Protein AF-A0A1Q3MVP8-F1 (afdb_monomer)

Radius of gyration: 14.34 Å; Cα contacts (8 Å, |Δi|>4): 181; chains: 1; bounding box: 37×29×32 Å

Secondary structure (DSSP, 8-state):
-----HHHHHHHEEEEEEEEETTEEEESHHHHHHHHHHHGGG-SEEEEEEEEE-SS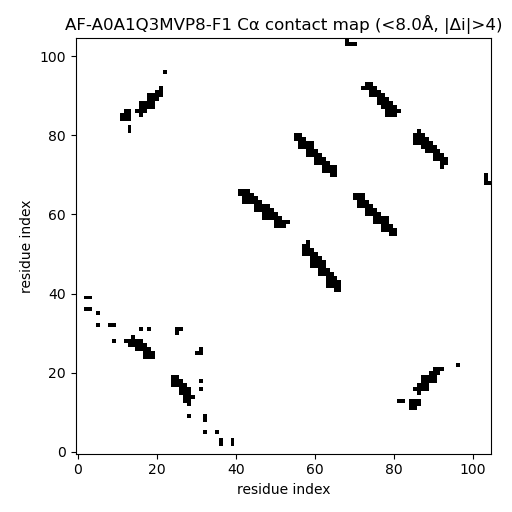EEEEEEEEEPSTTSPPEEEEEEEEEETTEEEEEEEEESS---TT-TT--

Foldseek 3Di:
DDDPDLVVLLVQADQQAWEDEPPDTDGGSVRCSVCVSVCVQFAPDKAFPDWDDPPQWIKTWIWGHGPPPDDIWTWIWTFGDDPNHTRYTYIDGDDDPPPPDPPSD

pLDDT: mean 83.8, std 17.44, range [37.28, 98.06]

Structure (mmCIF, N/CA/C/O backbone):
data_AF-A0A1Q3MVP8-F1
#
_entry.id   AF-A0A1Q3MVP8-F1
#
loop_
_atom_site.group_PDB
_atom_site.id
_atom_site.type_symbol
_atom_site.label_atom_id
_atom_site.label_alt_id
_atom_site.label_comp_id
_atom_site.label_asym_id
_atom_site.label_entity_id
_atom_site.label_seq_id
_atom_site.pdbx_PDB_ins_code
_atom_site.Cartn_x
_atom_site.Cartn_y
_atom_site.Cartn_z
_atom_site.occupancy
_atom_site.B_iso_or_equiv
_atom_site.auth_seq_id
_atom_site.auth_comp_id
_atom_site.auth_asym_id
_atom_site.auth_atom_id
_atom_site.pdbx_PDB_model_num
ATOM 1 N N . MET A 1 1 ? -1.788 17.055 -16.093 1.00 37.28 1 MET A N 1
ATOM 2 C CA . MET A 1 1 ? -2.506 16.598 -14.888 1.00 37.28 1 MET A CA 1
ATOM 3 C C . MET A 1 1 ? -2.525 15.079 -14.924 1.00 37.28 1 MET A C 1
ATOM 5 O O . MET A 1 1 ? -3.375 14.512 -15.584 1.00 37.28 1 MET A O 1
ATOM 9 N N . ASN A 1 2 ? -1.507 14.428 -14.360 1.00 42.88 2 ASN A N 1
ATOM 10 C CA . ASN A 1 2 ? -1.515 12.974 -14.165 1.00 42.88 2 ASN A CA 1
ATOM 11 C C . ASN A 1 2 ? -0.657 12.624 -12.938 1.00 42.88 2 ASN A C 1
ATOM 13 O O . ASN A 1 2 ? 0.339 11.910 -13.004 1.00 42.88 2 ASN A O 1
ATOM 17 N N . LYS A 1 3 ? -1.007 13.257 -11.811 1.00 49.19 3 LYS A N 1
ATOM 18 C CA . LYS A 1 3 ? -0.599 12.825 -10.477 1.00 49.19 3 LYS A CA 1
ATOM 19 C C . LYS A 1 3 ? -1.671 11.833 -10.052 1.00 49.19 3 LYS A C 1
ATOM 21 O O . LYS A 1 3 ? -2.770 12.259 -9.720 1.00 49.19 3 LYS A O 1
ATOM 26 N N . LYS A 1 4 ? -1.359 10.544 -10.159 1.00 56.31 4 LYS A N 1
ATOM 27 C CA . LYS A 1 4 ? -2.020 9.436 -9.459 1.00 56.31 4 LYS A CA 1
ATOM 28 C C . LYS A 1 4 ? -2.639 9.978 -8.147 1.00 56.31 4 LYS A C 1
ATOM 30 O O . LYS A 1 4 ? -1.929 10.550 -7.322 1.00 56.31 4 LYS A O 1
ATOM 35 N N . ASP A 1 5 ? -3.969 9.960 -8.096 1.00 79.12 5 ASP A N 1
ATOM 36 C CA . ASP A 1 5 ? -4.852 10.870 -7.348 1.00 79.12 5 ASP A CA 1
ATOM 37 C C . ASP A 1 5 ? -4.628 10.845 -5.823 1.00 79.12 5 ASP A C 1
ATOM 39 O O . ASP A 1 5 ? -5.268 10.092 -5.089 1.00 79.12 5 ASP A O 1
ATOM 43 N N . LEU A 1 6 ? -3.688 11.669 -5.344 1.00 85.00 6 LEU A N 1
ATOM 44 C CA . LEU A 1 6 ? -3.308 11.746 -3.928 1.00 85.00 6 LEU A CA 1
ATOM 45 C C . LEU A 1 6 ? -4.480 12.158 -3.034 1.00 85.00 6 LEU A C 1
ATOM 47 O O . LEU A 1 6 ? -4.552 11.705 -1.896 1.00 85.00 6 LEU A O 1
ATOM 51 N N . GLU A 1 7 ? -5.394 12.993 -3.534 1.00 88.56 7 GLU A N 1
ATOM 52 C CA . GLU A 1 7 ? -6.584 13.403 -2.786 1.00 88.56 7 GLU A CA 1
ATOM 53 C C . GLU A 1 7 ? -7.528 12.221 -2.578 1.00 88.56 7 GLU A C 1
ATOM 55 O O . GLU A 1 7 ? -8.070 12.038 -1.488 1.00 88.56 7 GLU A O 1
ATOM 60 N N . THR A 1 8 ? -7.700 11.384 -3.599 1.00 89.50 8 THR A N 1
ATOM 61 C CA . THR A 1 8 ? -8.469 10.147 -3.477 1.00 89.50 8 THR A CA 1
ATOM 62 C C . THR A 1 8 ? -7.761 9.129 -2.592 1.00 89.50 8 THR A C 1
ATOM 64 O O . THR A 1 8 ? -8.405 8.576 -1.706 1.00 89.50 8 THR A O 1
ATOM 67 N N . ILE A 1 9 ? -6.444 8.940 -2.727 1.00 90.50 9 ILE A N 1
ATOM 68 C CA . ILE A 1 9 ? -5.665 8.067 -1.829 1.00 90.50 9 ILE A CA 1
ATOM 69 C C . ILE A 1 9 ? -5.829 8.518 -0.373 1.00 90.50 9 ILE A C 1
ATOM 71 O O . ILE A 1 9 ? -6.119 7.699 0.498 1.00 90.50 9 ILE A O 1
ATOM 75 N N . ALA A 1 10 ? -5.731 9.822 -0.105 1.00 94.00 10 ALA A N 1
ATOM 76 C CA . ALA A 1 10 ? -5.874 10.378 1.234 1.00 94.00 10 ALA A CA 1
ATOM 77 C C . ALA A 1 10 ? -7.228 10.046 1.882 1.00 94.00 10 ALA A C 1
ATOM 79 O O . ALA A 1 10 ? -7.287 9.880 3.099 1.00 94.00 10 ALA A O 1
ATOM 80 N N . LYS A 1 11 ? -8.314 9.910 1.111 1.00 95.44 11 LYS A N 1
ATOM 81 C CA . LYS A 1 11 ? -9.641 9.550 1.648 1.00 95.44 11 LYS A CA 1
ATOM 82 C C . LYS A 1 11 ? -9.697 8.128 2.205 1.00 95.44 11 LYS A C 1
ATOM 84 O O . LYS A 1 11 ? -10.550 7.861 3.041 1.00 95.44 11 LYS A O 1
ATOM 89 N N . TYR A 1 12 ? -8.800 7.245 1.770 1.00 95.81 12 TYR A N 1
ATOM 90 C CA . TYR A 1 12 ? -8.770 5.845 2.196 1.00 95.81 12 TYR A CA 1
ATOM 91 C C . TYR A 1 12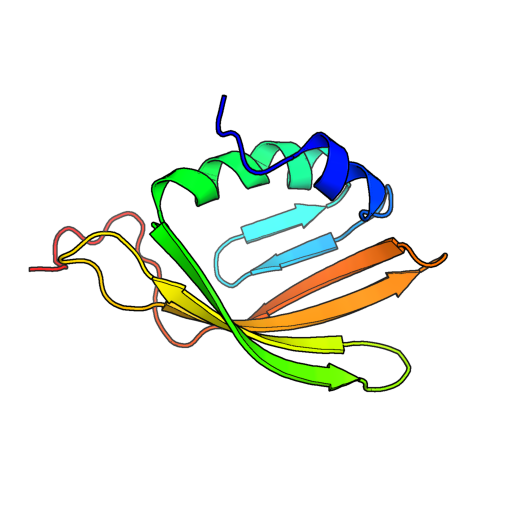 ? -7.758 5.560 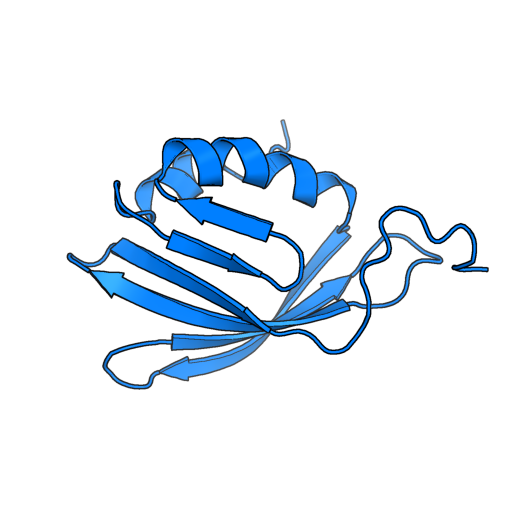3.311 1.00 95.81 12 TYR A C 1
ATOM 93 O O . TYR A 1 12 ? -7.746 4.447 3.827 1.00 95.81 12 TYR A O 1
ATOM 101 N N . LEU A 1 13 ? -6.917 6.524 3.701 1.00 97.06 13 LEU A N 1
ATOM 102 C CA . LEU A 1 13 ? -5.897 6.338 4.740 1.00 97.06 13 LEU A CA 1
ATOM 103 C C . LEU A 1 13 ? -6.380 6.840 6.106 1.00 97.06 13 LEU A C 1
ATOM 105 O O . LEU A 1 13 ? -6.829 7.986 6.229 1.00 97.06 13 LEU A O 1
ATOM 109 N N . HIS A 1 14 ? -6.204 6.004 7.130 1.00 97.81 14 HIS A N 1
ATOM 110 C CA . HIS A 1 14 ? -6.356 6.388 8.532 1.00 97.81 14 HIS A CA 1
ATOM 111 C C . HIS A 1 14 ? -5.245 7.375 8.932 1.00 97.81 14 HIS A C 1
ATOM 113 O O . HIS A 1 14 ? -4.115 7.256 8.459 1.00 97.81 14 HIS A O 1
ATOM 119 N N . ASP A 1 15 ? -5.520 8.327 9.828 1.00 97.50 15 ASP A N 1
ATOM 120 C CA . ASP A 1 15 ? -4.539 9.364 10.198 1.00 97.50 15 ASP A CA 1
ATOM 121 C C . ASP A 1 15 ? -3.263 8.774 10.818 1.00 97.50 15 ASP A C 1
ATOM 123 O O . ASP A 1 15 ? -2.158 9.244 10.551 1.00 97.50 15 ASP A O 1
ATOM 127 N N . ALA A 1 16 ? -3.410 7.681 11.570 1.00 97.25 16 ALA A N 1
ATOM 128 C CA . ALA A 1 16 ? -2.313 6.912 12.160 1.00 97.25 16 ALA A CA 1
ATOM 129 C C . ALA A 1 16 ? -1.856 5.714 11.299 1.00 97.25 16 ALA A C 1
ATOM 131 O O . ALA A 1 16 ? -1.368 4.726 11.847 1.00 97.25 16 ALA A O 1
ATOM 132 N N . VAL A 1 17 ? -2.053 5.752 9.974 1.00 97.81 17 VAL A N 1
ATOM 133 C CA . VAL A 1 17 ? -1.644 4.654 9.082 1.00 97.81 17 VAL A CA 1
ATOM 134 C C . VAL A 1 17 ? -0.157 4.316 9.236 1.00 97.81 17 VAL A C 1
ATOM 136 O O . VAL A 1 17 ? 0.687 5.195 9.410 1.00 97.81 17 VAL A O 1
ATOM 139 N N . HIS A 1 18 ? 0.178 3.030 9.156 1.00 97.75 18 HIS A N 1
ATOM 140 C CA . HIS A 1 18 ? 1.557 2.546 9.195 1.00 97.75 18 HIS A CA 1
ATOM 141 C C . HIS A 1 18 ? 1.882 1.762 7.923 1.00 97.75 18 HIS A C 1
ATOM 143 O O . HIS A 1 18 ? 1.359 0.671 7.703 1.00 97.75 18 HIS A O 1
ATOM 149 N N . MET A 1 19 ? 2.762 2.310 7.088 1.00 96.50 19 MET A N 1
ATOM 150 C CA . MET A 1 19 ? 3.297 1.636 5.908 1.00 96.50 19 MET A CA 1
ATOM 151 C C . MET A 1 19 ? 4.689 1.073 6.203 1.00 96.50 19 MET A C 1
ATOM 153 O O . MET A 1 19 ? 5.572 1.788 6.682 1.00 96.50 19 MET A O 1
ATOM 157 N N . ARG A 1 20 ? 4.901 -0.202 5.879 1.00 95.38 20 ARG A N 1
ATOM 158 C CA . ARG A 1 20 ? 6.190 -0.889 5.986 1.00 95.38 20 ARG A CA 1
ATOM 159 C C . ARG A 1 20 ? 6.484 -1.575 4.667 1.00 95.38 20 ARG A C 1
ATOM 161 O O . ARG A 1 20 ? 5.620 -2.230 4.098 1.00 95.38 20 ARG A O 1
ATOM 168 N N . GLY A 1 21 ? 7.705 -1.433 4.190 1.00 90.44 21 GLY A N 1
ATOM 169 C CA . GLY A 1 21 ? 8.217 -2.187 3.060 1.00 90.44 21 GLY A CA 1
ATOM 170 C C . GLY A 1 21 ? 9.656 -2.614 3.318 1.00 90.44 21 GLY A C 1
ATOM 171 O O . GLY A 1 21 ? 10.235 -2.243 4.340 1.00 90.44 21 GLY A O 1
ATOM 172 N N . PRO A 1 22 ? 10.273 -3.348 2.385 1.00 84.69 22 PRO A N 1
ATOM 173 C CA . PRO A 1 22 ? 11.601 -3.921 2.605 1.00 84.69 22 PRO A CA 1
ATOM 174 C C . PRO A 1 22 ? 12.699 -2.876 2.873 1.00 84.69 22 PRO A C 1
ATOM 176 O O . PRO A 1 22 ? 13.689 -3.178 3.532 1.00 84.69 22 PRO A O 1
ATOM 179 N N . PHE A 1 23 ? 12.516 -1.641 2.388 1.00 83.69 23 PHE A N 1
ATOM 180 C CA . PHE A 1 23 ? 13.508 -0.558 2.467 1.00 83.69 23 PHE A CA 1
ATOM 181 C C . PHE A 1 23 ? 12.984 0.716 3.134 1.00 83.69 23 PHE A C 1
ATOM 183 O O . PHE A 1 23 ? 13.664 1.742 3.120 1.00 83.69 23 PHE A O 1
ATOM 190 N N . LEU A 1 24 ? 11.760 0.699 3.667 1.00 85.88 24 LEU A N 1
ATOM 191 C CA . LEU A 1 24 ? 11.142 1.896 4.226 1.00 85.88 24 LEU A CA 1
ATOM 192 C C . LEU A 1 24 ? 10.117 1.577 5.304 1.00 85.88 24 LEU A C 1
ATOM 194 O O . LEU A 1 24 ? 9.403 0.579 5.251 1.00 85.88 24 LEU A O 1
ATOM 198 N N . GLU A 1 25 ? 9.989 2.513 6.230 1.00 94.50 25 GLU A N 1
ATOM 199 C CA . GLU A 1 25 ? 8.916 2.558 7.207 1.00 94.50 25 GLU A CA 1
ATOM 200 C C . GLU A 1 25 ? 8.399 3.996 7.275 1.00 94.50 25 GLU A C 1
ATOM 202 O O . GLU A 1 25 ? 9.178 4.944 7.411 1.00 94.50 25 GLU A O 1
ATOM 207 N N . LYS A 1 26 ? 7.083 4.161 7.148 1.00 95.50 26 LYS A N 1
ATOM 208 C CA . LYS A 1 26 ? 6.390 5.443 7.268 1.00 95.50 26 LYS A CA 1
ATOM 209 C C . LYS A 1 26 ? 5.210 5.291 8.207 1.00 95.50 26 LYS A C 1
ATOM 211 O O . LYS A 1 26 ? 4.450 4.329 8.125 1.00 95.50 26 LYS A O 1
ATOM 216 N N . LYS A 1 27 ? 5.092 6.240 9.121 1.00 95.44 27 LYS A N 1
ATOM 217 C CA . LYS A 1 27 ? 4.015 6.322 10.105 1.00 95.44 27 LYS A CA 1
ATOM 218 C C . LYS A 1 27 ? 3.248 7.589 9.815 1.00 95.44 27 LYS A C 1
ATOM 220 O O . LYS A 1 27 ? 3.862 8.539 9.364 1.00 95.44 27 LYS A O 1
ATOM 225 N N . ASP A 1 28 ? 1.961 7.577 10.105 1.00 97.00 28 ASP A N 1
ATOM 226 C CA . ASP A 1 28 ? 1.021 8.650 9.819 1.00 97.00 28 ASP A CA 1
ATOM 227 C C . ASP A 1 28 ? 0.746 8.910 8.330 1.00 97.00 28 ASP A C 1
ATOM 229 O O . ASP A 1 28 ? 1.522 8.616 7.416 1.00 97.00 28 ASP A O 1
ATOM 233 N N . LYS A 1 29 ? -0.446 9.453 8.103 1.00 96.69 29 LYS A N 1
ATOM 234 C CA . LYS A 1 29 ? -1.000 9.733 6.782 1.00 96.69 29 LYS A CA 1
ATOM 235 C C . LYS A 1 29 ? -0.185 10.752 6.001 1.00 96.69 29 LYS A C 1
ATOM 237 O O . LYS A 1 29 ? -0.047 10.606 4.788 1.00 96.69 29 LYS A O 1
ATOM 242 N N . THR A 1 30 ? 0.349 11.764 6.674 1.00 95.88 30 THR A N 1
ATOM 243 C CA . THR A 1 30 ? 1.098 12.841 6.029 1.00 95.88 30 THR A CA 1
ATOM 244 C C . THR A 1 30 ? 2.365 12.282 5.401 1.00 95.88 30 THR A C 1
ATOM 246 O O . THR A 1 30 ? 2.566 12.449 4.199 1.00 95.88 30 THR A O 1
ATOM 249 N N . THR A 1 31 ? 3.170 11.526 6.154 1.00 94.62 31 THR A N 1
ATOM 250 C CA . THR A 1 31 ? 4.436 11.011 5.609 1.00 94.62 31 THR A CA 1
ATOM 251 C C . THR A 1 31 ? 4.233 9.926 4.546 1.00 94.62 31 THR A C 1
ATOM 253 O O . THR A 1 31 ? 5.042 9.814 3.619 1.00 94.62 31 THR A O 1
ATOM 256 N N . VAL A 1 32 ? 3.143 9.149 4.625 1.00 93.69 32 VAL A N 1
ATOM 257 C CA . VAL A 1 32 ? 2.758 8.198 3.568 1.00 93.69 32 VAL A CA 1
ATOM 258 C C . VAL A 1 32 ? 2.383 8.941 2.282 1.00 93.69 32 VAL A C 1
ATOM 260 O O . VAL A 1 32 ? 2.861 8.581 1.203 1.00 93.69 32 VAL A O 1
ATOM 263 N N . LEU A 1 33 ? 1.576 10.002 2.372 1.00 93.38 33 LEU A N 1
ATOM 264 C CA . LEU A 1 33 ? 1.180 10.805 1.211 1.00 93.38 33 LEU A CA 1
ATOM 265 C C . LEU A 1 33 ? 2.352 11.578 0.601 1.00 93.38 33 LEU A C 1
ATOM 267 O O . LEU A 1 33 ? 2.410 11.704 -0.618 1.00 93.38 33 LEU A O 1
ATOM 271 N N . GLU A 1 34 ? 3.299 12.053 1.408 1.00 91.69 34 GLU A N 1
ATOM 272 C CA . GLU A 1 34 ? 4.519 12.715 0.925 1.00 91.69 34 GLU A CA 1
ATOM 273 C C . GLU A 1 34 ? 5.448 11.760 0.167 1.00 91.69 34 GLU A C 1
ATOM 275 O O . GLU A 1 34 ? 6.075 12.158 -0.816 1.00 91.69 34 GLU A O 1
ATOM 280 N N . LEU A 1 35 ? 5.520 10.494 0.591 1.00 87.19 35 LEU A N 1
ATOM 281 C CA . LEU A 1 35 ? 6.317 9.468 -0.080 1.00 87.19 35 LEU A CA 1
ATOM 282 C C . LEU A 1 35 ? 5.641 8.952 -1.358 1.00 87.19 35 LEU A C 1
ATOM 284 O O . LEU A 1 35 ? 6.316 8.650 -2.334 1.00 87.19 35 LEU A O 1
ATOM 288 N N . THR A 1 36 ? 4.311 8.861 -1.375 1.00 86.94 36 THR A N 1
ATOM 289 C CA . THR A 1 36 ? 3.541 8.247 -2.472 1.00 86.94 36 THR A CA 1
ATOM 290 C C . THR A 1 36 ? 3.955 8.740 -3.881 1.00 86.94 36 THR A C 1
ATOM 292 O O . THR A 1 36 ? 4.169 7.901 -4.761 1.00 86.94 36 THR A O 1
ATOM 295 N N . PRO A 1 37 ? 4.170 10.052 -4.122 1.00 86.12 37 PRO A N 1
ATOM 296 C CA . PRO A 1 37 ? 4.648 10.568 -5.402 1.00 86.12 37 PRO A CA 1
ATOM 297 C C . PRO A 1 37 ? 5.999 10.030 -5.855 1.00 86.12 37 PRO A C 1
ATOM 299 O O . PRO A 1 37 ? 6.222 9.947 -7.062 1.00 86.12 37 PRO A O 1
ATOM 302 N N . SER A 1 38 ? 6.898 9.672 -4.930 1.00 82.94 38 SER A N 1
ATOM 303 C CA . SER A 1 38 ? 8.226 9.181 -5.295 1.00 82.94 38 SER A CA 1
ATOM 304 C C . SER A 1 38 ? 8.140 7.851 -6.028 1.00 82.94 38 SER A C 1
ATOM 306 O O . SER A 1 38 ? 9.005 7.574 -6.839 1.00 82.94 38 SER A O 1
ATOM 308 N N . PHE A 1 39 ? 7.094 7.049 -5.817 1.00 78.38 39 PHE A N 1
ATOM 309 C CA . PHE A 1 39 ? 6.914 5.795 -6.548 1.00 78.38 39 PHE A CA 1
ATOM 310 C C . PHE A 1 39 ? 6.443 6.010 -7.986 1.00 78.38 39 PHE A C 1
ATOM 312 O O . PHE A 1 39 ? 6.679 5.167 -8.844 1.00 78.38 39 PHE A O 1
ATOM 319 N N . PHE A 1 40 ? 5.779 7.130 -8.279 1.00 78.94 40 PHE A N 1
ATOM 320 C CA . PHE A 1 40 ? 5.067 7.319 -9.540 1.00 78.94 40 PHE A CA 1
ATOM 321 C C . PHE A 1 40 ? 5.929 7.235 -10.805 1.00 78.94 40 PHE A C 1
ATOM 323 O O . PHE A 1 40 ? 5.426 6.666 -11.774 1.00 78.94 40 PHE A O 1
ATOM 330 N N . PRO A 1 41 ? 7.167 7.758 -10.842 1.00 77.31 41 PRO A N 1
ATOM 331 C CA . PRO A 1 41 ? 8.021 7.648 -12.022 1.00 77.31 41 PRO A CA 1
ATOM 332 C C . PRO A 1 41 ? 8.499 6.219 -12.299 1.00 77.31 41 PRO A C 1
ATOM 334 O O . PRO A 1 41 ? 8.865 5.914 -13.428 1.00 77.31 41 PRO A O 1
ATOM 337 N N . TYR A 1 42 ? 8.498 5.348 -11.287 1.00 72.25 42 TYR A N 1
ATOM 338 C CA . TYR A 1 42 ? 9.086 4.012 -11.383 1.00 72.25 42 TYR A CA 1
ATOM 339 C C . TYR A 1 42 ? 8.145 2.962 -11.967 1.00 72.25 42 TYR A C 1
ATOM 341 O O . TYR A 1 42 ? 8.566 1.824 -12.147 1.00 72.25 42 TYR A O 1
ATOM 349 N N . TYR A 1 43 ? 6.890 3.296 -12.267 1.00 76.94 43 TYR A N 1
ATOM 350 C CA . TYR A 1 43 ? 5.963 2.328 -12.843 1.00 76.94 43 TYR A CA 1
ATOM 351 C C . TYR A 1 43 ? 5.012 2.934 -13.864 1.00 76.94 43 TYR A C 1
ATOM 353 O O . TYR A 1 43 ? 4.365 3.957 -13.608 1.00 76.94 43 TYR A O 1
ATOM 361 N N . ASP A 1 44 ? 4.934 2.248 -15.001 1.00 81.19 44 ASP A N 1
ATOM 362 C CA . ASP A 1 44 ? 4.051 2.518 -16.128 1.00 81.19 44 ASP A CA 1
ATOM 363 C C . ASP A 1 44 ? 2.645 1.984 -15.828 1.00 81.19 44 ASP A C 1
ATOM 365 O O . ASP A 1 44 ? 1.679 2.748 -15.784 1.00 81.19 44 ASP A O 1
ATOM 369 N N . HIS A 1 45 ? 2.542 0.700 -15.458 1.00 82.50 45 HIS A N 1
ATOM 370 C CA . HIS A 1 45 ? 1.286 0.110 -14.996 1.00 82.50 45 HIS A CA 1
ATOM 371 C C . HIS A 1 45 ? 1.434 -0.725 -13.721 1.00 82.50 45 HIS A C 1
ATOM 373 O O . HIS A 1 45 ? 2.511 -1.193 -13.352 1.00 82.50 45 HIS A O 1
ATOM 379 N N . PHE A 1 46 ? 0.297 -0.901 -13.050 1.00 84.44 46 PHE A N 1
ATOM 380 C CA . PHE A 1 46 ? 0.115 -1.726 -11.863 1.00 84.44 46 PHE A CA 1
ATOM 381 C C . PHE A 1 46 ? -0.967 -2.762 -12.165 1.00 84.44 46 PHE A C 1
ATOM 383 O O . PHE A 1 46 ? -2.011 -2.399 -12.707 1.00 84.44 46 PHE A O 1
ATOM 390 N N . GLU A 1 47 ? -0.731 -4.030 -11.852 1.00 90.69 47 GLU A N 1
ATOM 391 C CA . GLU A 1 47 ? -1.698 -5.104 -12.084 1.00 90.69 47 GLU A CA 1
ATOM 392 C C . GLU A 1 47 ? -1.902 -5.931 -10.819 1.00 90.69 47 GLU A C 1
ATOM 394 O O . GLU A 1 47 ? -0.950 -6.477 -10.267 1.00 90.69 47 GLU A O 1
ATOM 399 N N . ILE A 1 48 ? -3.157 -6.052 -10.380 1.00 94.06 48 ILE A N 1
ATOM 400 C CA . ILE A 1 48 ? -3.543 -6.953 -9.290 1.00 94.06 48 ILE A CA 1
ATOM 401 C C . ILE A 1 48 ? -3.689 -8.357 -9.874 1.00 94.06 48 ILE A C 1
ATOM 403 O O . ILE A 1 48 ? -4.531 -8.578 -10.742 1.00 94.06 48 ILE A O 1
ATOM 407 N N . LYS A 1 49 ? -2.893 -9.303 -9.379 1.00 96.31 49 LYS A N 1
ATOM 408 C CA . LYS A 1 49 ? -2.950 -10.714 -9.784 1.00 96.31 49 LYS A CA 1
ATOM 409 C C . LYS A 1 49 ? -3.951 -11.498 -8.958 1.00 96.31 49 LYS A C 1
ATOM 411 O O . LYS A 1 49 ? -4.664 -12.344 -9.490 1.00 96.31 49 LYS A O 1
ATOM 416 N N . SER A 1 50 ? -4.021 -11.204 -7.666 1.00 96.50 50 SER A N 1
ATOM 417 C CA . SER A 1 50 ? -4.986 -11.824 -6.772 1.00 96.50 50 SER A CA 1
ATOM 418 C C . SER A 1 50 ? -5.314 -10.902 -5.599 1.00 96.50 50 SER A C 1
ATOM 420 O O . SER A 1 50 ? -4.534 -10.024 -5.220 1.00 96.50 50 SER A O 1
ATOM 422 N N . MET A 1 51 ? -6.505 -11.097 -5.038 1.00 97.44 51 MET A N 1
ATOM 423 C CA . MET A 1 51 ? -6.948 -10.433 -3.821 1.00 97.44 51 MET A CA 1
ATOM 424 C C . MET A 1 51 ? -7.655 -11.459 -2.942 1.00 97.44 51 MET A C 1
ATOM 426 O O . MET A 1 51 ? -8.590 -12.119 -3.392 1.00 97.44 51 MET A O 1
ATOM 430 N N . THR A 1 52 ? -7.203 -11.591 -1.699 1.00 97.50 52 THR A N 1
ATOM 431 C CA . THR A 1 52 ? -7.765 -12.531 -0.724 1.00 97.50 52 THR A CA 1
ATOM 432 C C . THR A 1 52 ? -8.229 -11.769 0.506 1.00 97.50 52 THR A C 1
ATOM 434 O O . THR A 1 52 ? -7.430 -11.101 1.161 1.00 97.50 52 THR A O 1
ATOM 437 N N . ASP A 1 53 ? -9.512 -11.888 0.830 1.00 95.88 53 ASP A N 1
ATOM 438 C CA . ASP A 1 53 ? -10.095 -11.356 2.061 1.00 95.88 53 ASP A CA 1
ATOM 439 C C . ASP A 1 53 ? -9.922 -12.371 3.202 1.00 95.88 53 ASP A C 1
ATOM 441 O O . ASP A 1 53 ? -10.321 -13.531 3.080 1.00 95.88 53 ASP A O 1
ATOM 445 N N . LEU A 1 54 ? -9.297 -11.940 4.299 1.00 92.38 54 LEU A N 1
ATOM 446 C CA . LEU A 1 54 ? -9.047 -12.735 5.500 1.00 92.38 54 LEU A CA 1
ATOM 447 C C . LEU A 1 54 ? -9.754 -12.166 6.744 1.00 92.38 54 LEU A C 1
ATOM 449 O O . LEU A 1 54 ? -9.221 -12.287 7.842 1.00 92.38 54 LEU A O 1
ATOM 453 N N . GLN A 1 55 ? -10.950 -11.585 6.597 1.00 88.12 55 GLN A N 1
ATOM 454 C CA . GLN A 1 55 ? -11.768 -10.954 7.653 1.00 88.12 55 GLN A CA 1
ATOM 455 C C . GLN A 1 55 ? -11.152 -9.693 8.279 1.00 88.12 55 GLN A C 1
ATOM 457 O O . GLN A 1 55 ? -11.788 -8.644 8.289 1.00 88.12 55 GLN A O 1
ATOM 462 N N . ASP A 1 56 ? -9.942 -9.782 8.836 1.00 88.19 56 ASP A N 1
ATOM 463 C CA . ASP A 1 56 ? -9.248 -8.674 9.510 1.00 88.19 56 ASP A CA 1
ATOM 464 C C . ASP A 1 56 ? -8.267 -7.930 8.590 1.00 88.19 56 ASP A C 1
ATOM 466 O O . ASP A 1 56 ? -7.741 -6.867 8.936 1.00 88.19 56 ASP A O 1
ATOM 470 N N . ARG A 1 57 ? -7.989 -8.506 7.420 1.00 95.12 57 ARG A N 1
ATOM 471 C CA . ARG A 1 57 ? -7.009 -8.009 6.459 1.00 95.12 57 ARG A CA 1
ATOM 472 C C . ARG A 1 57 ? -7.322 -8.479 5.051 1.00 95.12 57 ARG A C 1
ATOM 474 O O . ARG A 1 57 ? -7.947 -9.514 4.854 1.00 95.12 57 ARG A O 1
ATOM 481 N N . VAL A 1 58 ? -6.788 -7.753 4.082 1.00 97.69 58 VAL A N 1
ATOM 482 C CA . VAL A 1 58 ? -6.776 -8.148 2.677 1.00 97.69 58 VAL A CA 1
ATOM 483 C C . VAL A 1 58 ? -5.335 -8.397 2.260 1.00 97.69 58 VAL A C 1
ATOM 485 O O . VAL A 1 58 ? -4.449 -7.591 2.544 1.00 97.69 58 VAL A O 1
ATOM 488 N N . LEU A 1 59 ? -5.097 -9.520 1.592 1.00 97.50 59 LEU A N 1
ATOM 489 C CA . LEU A 1 59 ? -3.851 -9.778 0.881 1.00 97.50 59 LEU A CA 1
ATOM 490 C C . LEU A 1 59 ? -4.047 -9.390 -0.576 1.00 97.50 59 LEU A C 1
ATOM 492 O O . LEU A 1 59 ? -5.010 -9.826 -1.204 1.00 97.50 59 LEU A O 1
ATOM 496 N N . VAL A 1 60 ? -3.131 -8.589 -1.104 1.00 97.38 60 VAL A N 1
ATOM 497 C CA . VAL A 1 60 ? -3.119 -8.177 -2.508 1.00 97.38 60 VAL A CA 1
ATOM 498 C C .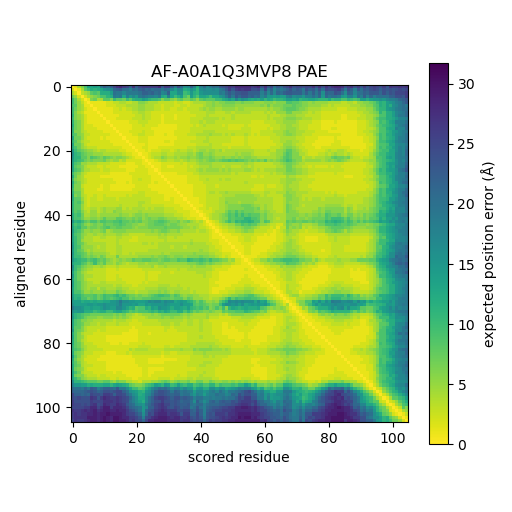 VAL A 1 60 ? -1.795 -8.603 -3.111 1.00 97.38 60 VAL A C 1
ATOM 500 O O . VAL A 1 60 ? -0.748 -8.109 -2.698 1.00 97.38 60 VAL A O 1
ATOM 503 N N . GLU A 1 61 ? -1.837 -9.494 -4.092 1.00 95.69 61 GLU A N 1
ATOM 504 C CA . GLU A 1 61 ? -0.676 -9.836 -4.910 1.00 95.69 61 GLU A CA 1
ATOM 505 C C . GLU A 1 61 ? -0.714 -8.992 -6.177 1.00 95.69 61 GLU A C 1
ATOM 507 O O . GLU A 1 61 ? -1.746 -8.914 -6.852 1.00 95.69 61 GLU A O 1
ATOM 512 N N . TYR A 1 62 ? 0.398 -8.347 -6.508 1.00 92.56 62 TYR A N 1
ATOM 513 C CA . TYR A 1 62 ? 0.458 -7.451 -7.651 1.00 92.56 62 TYR A CA 1
ATOM 514 C C . TYR A 1 62 ? 1.820 -7.453 -8.330 1.00 92.56 62 TYR A C 1
ATOM 516 O O . TYR A 1 62 ? 2.861 -7.753 -7.739 1.00 92.56 62 TYR A O 1
ATOM 524 N N . GLU A 1 63 ? 1.785 -7.065 -9.598 1.00 90.81 63 GLU A N 1
ATOM 525 C CA . GLU A 1 63 ? 2.960 -6.781 -10.401 1.00 90.81 63 GLU A CA 1
ATOM 526 C C . GLU A 1 63 ? 3.008 -5.285 -10.726 1.00 90.81 63 GLU A C 1
ATOM 528 O O . GLU A 1 63 ? 2.001 -4.645 -11.047 1.00 90.81 63 GLU A O 1
ATOM 533 N N . ILE A 1 64 ? 4.202 -4.716 -10.613 1.00 85.94 64 ILE A N 1
ATOM 534 C CA . ILE A 1 64 ? 4.523 -3.353 -11.007 1.00 85.94 64 ILE A CA 1
ATOM 535 C C . ILE A 1 64 ? 5.396 -3.444 -12.254 1.00 85.94 64 ILE A C 1
ATOM 537 O O . ILE A 1 64 ? 6.482 -4.026 -12.226 1.00 85.94 64 ILE A O 1
ATOM 541 N N . HIS A 1 65 ? 4.916 -2.856 -13.344 1.00 85.25 65 HIS A N 1
ATOM 542 C CA . HIS A 1 65 ? 5.609 -2.846 -14.622 1.00 85.25 65 HIS A CA 1
ATOM 543 C C . HIS A 1 65 ? 6.281 -1.493 -14.802 1.00 85.25 65 HIS A C 1
ATOM 545 O O . HIS A 1 65 ? 5.623 -0.451 -14.842 1.00 85.25 65 HIS A O 1
ATOM 551 N N . SER A 1 66 ? 7.603 -1.512 -14.884 1.00 80.19 66 SER A N 1
ATOM 552 C CA . SER A 1 66 ? 8.434 -0.331 -15.088 1.00 80.19 66 SER A CA 1
ATOM 553 C C . SER A 1 66 ? 8.762 -0.158 -16.578 1.00 80.19 66 SER A C 1
ATOM 555 O O . SER A 1 66 ? 8.763 -1.144 -17.318 1.00 80.19 66 SER A O 1
ATOM 557 N N . PRO A 1 67 ? 9.054 1.070 -17.049 1.00 77.19 67 PRO A N 1
ATOM 558 C CA . PRO A 1 67 ? 9.514 1.280 -18.418 1.00 77.19 67 PRO A CA 1
ATOM 559 C C . PRO A 1 67 ? 10.748 0.422 -18.729 1.00 77.19 67 PRO A C 1
ATOM 561 O O . PRO A 1 67 ? 11.665 0.310 -17.906 1.00 77.19 67 PRO A O 1
ATOM 564 N N . ALA A 1 68 ? 10.773 -0.180 -19.921 1.00 66.88 68 ALA A N 1
ATOM 565 C CA . ALA A 1 68 ? 11.897 -0.991 -20.381 1.00 66.88 68 ALA A CA 1
ATOM 566 C C . ALA A 1 68 ? 13.223 -0.200 -20.296 1.00 66.88 68 ALA A C 1
ATOM 568 O O . ALA A 1 68 ? 13.223 1.003 -20.573 1.00 66.88 68 ALA A O 1
ATOM 569 N N . PRO A 1 69 ? 14.347 -0.845 -19.934 1.00 69.88 69 PRO A N 1
ATOM 570 C CA . PRO A 1 69 ? 14.558 -2.295 -19.802 1.00 69.88 69 PRO A CA 1
ATOM 571 C C . PRO A 1 69 ? 14.307 -2.860 -18.388 1.00 69.88 69 PRO A C 1
ATOM 573 O O . PRO A 1 69 ? 14.737 -3.968 -18.079 1.00 69.88 69 PRO A O 1
ATOM 576 N N . THR A 1 70 ? 13.636 -2.110 -17.514 1.00 72.31 70 THR A N 1
ATOM 577 C CA . THR A 1 70 ? 13.489 -2.461 -16.094 1.00 72.31 70 THR A CA 1
ATOM 578 C C . THR A 1 70 ? 12.640 -3.731 -15.895 1.00 72.31 70 THR A C 1
ATOM 580 O O . THR A 1 70 ? 11.583 -3.858 -16.521 1.00 72.31 70 THR A O 1
ATOM 583 N N . PRO A 1 71 ? 13.052 -4.670 -15.021 1.00 74.31 71 PRO A N 1
ATOM 584 C CA . PRO A 1 71 ? 12.297 -5.894 -14.757 1.00 74.31 71 PRO A CA 1
ATOM 585 C C . PRO A 1 71 ? 10.949 -5.631 -14.066 1.00 74.31 71 PRO A C 1
ATOM 587 O O . PRO A 1 71 ? 10.771 -4.641 -13.358 1.00 74.31 71 PRO A O 1
ATOM 590 N N . VAL A 1 72 ? 10.006 -6.564 -14.241 1.00 82.81 72 VAL A N 1
ATOM 591 C CA . VAL A 1 72 ? 8.716 -6.566 -13.530 1.00 82.81 72 VAL A CA 1
ATOM 592 C C . VAL A 1 72 ? 8.954 -6.821 -12.045 1.00 82.81 72 VAL A C 1
ATOM 594 O O . VAL A 1 72 ? 9.565 -7.823 -11.671 1.00 82.81 72 VAL A O 1
ATOM 597 N N . PHE A 1 73 ? 8.429 -5.942 -11.197 1.00 83.81 73 PHE A N 1
ATOM 598 C CA . PHE A 1 73 ? 8.499 -6.100 -9.752 1.00 83.81 73 PHE A CA 1
ATOM 599 C C . PHE A 1 73 ? 7.252 -6.803 -9.225 1.00 83.81 73 PHE A C 1
ATOM 601 O O . PHE A 1 73 ? 6.132 -6.379 -9.500 1.00 83.81 73 PHE A O 1
ATOM 608 N N . LYS A 1 74 ? 7.447 -7.862 -8.439 1.00 89.69 74 LYS A N 1
ATOM 609 C CA . LYS A 1 74 ? 6.362 -8.637 -7.834 1.00 89.69 74 LYS A CA 1
ATOM 610 C C . LYS A 1 74 ? 6.325 -8.394 -6.339 1.00 89.69 74 LYS A C 1
ATOM 612 O O . LYS A 1 74 ? 7.361 -8.460 -5.674 1.00 89.69 74 LYS A O 1
ATOM 617 N N . ALA A 1 75 ? 5.137 -8.142 -5.812 1.00 91.12 75 ALA A N 1
ATOM 618 C CA . ALA A 1 75 ? 4.963 -7.935 -4.389 1.00 91.12 75 ALA A CA 1
ATOM 619 C C . ALA A 1 75 ? 3.604 -8.415 -3.894 1.00 91.12 75 ALA A C 1
ATOM 621 O O . ALA A 1 75 ? 2.640 -8.568 -4.643 1.00 91.12 75 ALA A O 1
ATOM 622 N N . ILE A 1 76 ? 3.561 -8.628 -2.586 1.00 95.38 76 ILE A N 1
ATOM 623 C CA . ILE A 1 76 ? 2.366 -8.933 -1.822 1.00 95.38 76 ILE A CA 1
ATOM 624 C C . ILE A 1 76 ? 2.216 -7.832 -0.781 1.00 95.38 76 ILE A C 1
ATOM 626 O O . ILE A 1 76 ? 3.153 -7.543 -0.040 1.00 95.38 76 ILE A O 1
ATOM 630 N N . SER A 1 77 ? 1.043 -7.214 -0.714 1.00 95.81 77 SER A N 1
ATOM 631 C CA . SER A 1 77 ? 0.679 -6.304 0.370 1.00 95.81 77 SER A CA 1
ATOM 632 C C . SER A 1 77 ? -0.326 -6.960 1.300 1.00 95.81 77 SER A C 1
ATOM 634 O O . SER A 1 77 ? -1.343 -7.482 0.849 1.00 95.81 77 SER A O 1
ATOM 636 N N . VAL A 1 78 ? -0.074 -6.878 2.604 1.00 97.81 78 VAL A N 1
ATOM 637 C CA . VAL A 1 78 ? -1.070 -7.151 3.642 1.00 97.81 78 VAL A CA 1
ATOM 638 C C . VAL A 1 78 ? -1.639 -5.816 4.104 1.00 97.81 78 VAL A C 1
ATOM 640 O O . VAL A 1 78 ? -0.935 -4.996 4.693 1.00 97.81 78 VAL A O 1
ATOM 643 N N . ILE A 1 79 ? -2.922 -5.602 3.833 1.00 97.94 79 ILE A N 1
ATOM 644 C CA . ILE A 1 79 ? -3.639 -4.367 4.137 1.00 97.94 79 ILE A CA 1
ATOM 645 C C . ILE A 1 79 ? -4.593 -4.635 5.294 1.00 97.94 79 ILE A C 1
ATOM 647 O O . ILE A 1 79 ? -5.393 -5.567 5.233 1.00 97.94 79 ILE A O 1
ATOM 651 N N . ARG A 1 80 ? -4.519 -3.822 6.348 1.00 98.06 80 ARG A N 1
ATOM 652 C CA . ARG A 1 80 ? -5.479 -3.854 7.463 1.00 98.06 80 ARG A CA 1
ATOM 653 C C . ARG A 1 80 ? -6.295 -2.585 7.493 1.00 98.06 80 ARG A C 1
ATOM 655 O O . ARG A 1 80 ? -5.839 -1.534 7.035 1.00 98.06 80 ARG A O 1
ATOM 662 N N . PHE A 1 81 ? -7.477 -2.706 8.080 1.00 95.75 81 PHE A N 1
ATOM 663 C CA . PHE A 1 81 ? -8.443 -1.628 8.158 1.00 95.75 81 PHE A CA 1
ATOM 664 C C . PHE A 1 81 ? -8.796 -1.315 9.611 1.00 95.75 81 PHE A C 1
ATOM 666 O O . PHE A 1 81 ? -8.860 -2.204 10.457 1.00 95.75 81 PHE A O 1
ATOM 673 N N . GLN A 1 82 ? -9.026 -0.040 9.893 1.00 95.75 82 GLN A N 1
ATOM 674 C CA . GLN A 1 82 ? -9.601 0.466 11.133 1.00 95.75 82 GLN A CA 1
ATOM 675 C C . GLN A 1 82 ? -10.580 1.575 10.756 1.00 95.75 82 GLN A C 1
ATOM 677 O O . GLN A 1 82 ? -10.251 2.409 9.917 1.00 95.75 82 GLN A O 1
ATOM 682 N N . ASP A 1 83 ? -11.786 1.570 11.327 1.00 94.44 83 ASP A N 1
ATOM 683 C CA . ASP A 1 83 ? -12.819 2.574 11.026 1.00 94.44 83 ASP A CA 1
ATOM 684 C C . ASP A 1 83 ? -13.121 2.692 9.514 1.00 94.44 83 ASP A C 1
ATOM 686 O O . ASP A 1 83 ? -13.383 3.771 8.990 1.00 94.44 83 ASP A O 1
ATOM 690 N N . ASN A 1 84 ? -13.068 1.555 8.802 1.00 93.12 84 ASN A N 1
ATOM 691 C CA . ASN A 1 84 ? -13.186 1.434 7.339 1.00 93.12 84 ASN A CA 1
ATOM 692 C C . ASN A 1 84 ? -12.096 2.161 6.524 1.00 93.12 84 ASN A C 1
ATOM 694 O O . ASN A 1 84 ? -12.244 2.345 5.316 1.00 93.12 84 ASN A O 1
ATOM 698 N N . LEU A 1 85 ? -10.988 2.542 7.159 1.00 96.81 85 LEU A N 1
ATOM 699 C CA . LEU A 1 85 ? -9.823 3.165 6.535 1.00 96.81 85 LEU A CA 1
ATOM 700 C C . LEU A 1 85 ? -8.609 2.246 6.622 1.00 96.81 85 LEU A C 1
ATOM 702 O O . LEU A 1 85 ? -8.476 1.464 7.558 1.00 96.81 85 LEU A O 1
ATOM 706 N N . ILE A 1 86 ? -7.691 2.360 5.669 1.00 97.44 86 ILE A N 1
ATOM 707 C CA . ILE A 1 86 ? -6.428 1.625 5.675 1.00 97.44 86 ILE A CA 1
ATOM 708 C C . ILE A 1 86 ? -5.591 2.102 6.864 1.00 97.44 86 ILE A C 1
ATOM 710 O O . ILE A 1 86 ? -5.177 3.262 6.923 1.00 97.44 86 ILE A O 1
ATOM 714 N N . SER A 1 87 ? -5.334 1.193 7.801 1.00 97.75 87 SER A N 1
ATOM 715 C CA . SER A 1 87 ? -4.565 1.440 9.023 1.00 97.75 87 SER A CA 1
ATOM 716 C C . SER A 1 87 ? -3.151 0.868 8.949 1.00 97.75 87 SER A C 1
ATOM 718 O O . SER A 1 87 ? -2.236 1.407 9.571 1.00 97.75 87 SER A O 1
ATOM 720 N N . SER A 1 88 ? -2.926 -0.171 8.140 1.00 97.94 88 SER A N 1
ATOM 721 C CA . SER A 1 88 ? -1.576 -0.657 7.853 1.00 97.94 88 SER A CA 1
ATOM 722 C C . SER A 1 88 ? -1.429 -1.187 6.437 1.00 97.94 88 SER A C 1
ATOM 724 O O . SER A 1 88 ? -2.340 -1.843 5.936 1.00 97.94 88 SER A O 1
ATOM 726 N N . ILE A 1 89 ?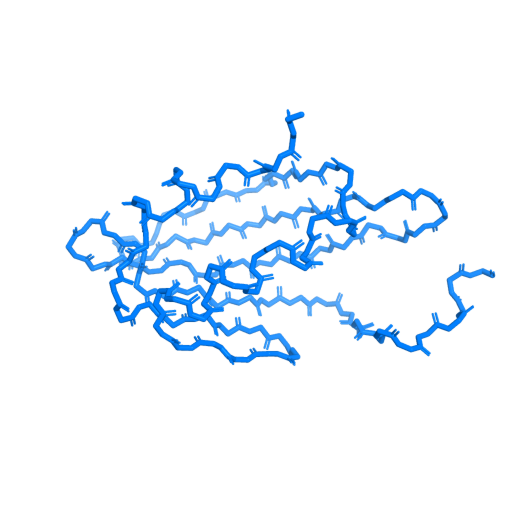 -0.249 -0.989 5.853 1.00 97.44 89 ILE A N 1
ATOM 727 C CA . ILE A 1 89 ? 0.176 -1.607 4.594 1.00 97.44 89 ILE A CA 1
ATOM 728 C C . ILE A 1 89 ? 1.550 -2.232 4.841 1.00 97.44 89 ILE A C 1
ATOM 730 O O . ILE A 1 89 ? 2.525 -1.507 5.030 1.00 97.44 89 ILE A O 1
ATOM 734 N N . ASP A 1 90 ? 1.626 -3.560 4.846 1.00 96.62 90 ASP A N 1
ATOM 735 C CA . ASP A 1 90 ? 2.885 -4.304 4.926 1.00 96.62 90 ASP A CA 1
ATOM 736 C C . ASP A 1 90 ? 3.221 -4.879 3.550 1.00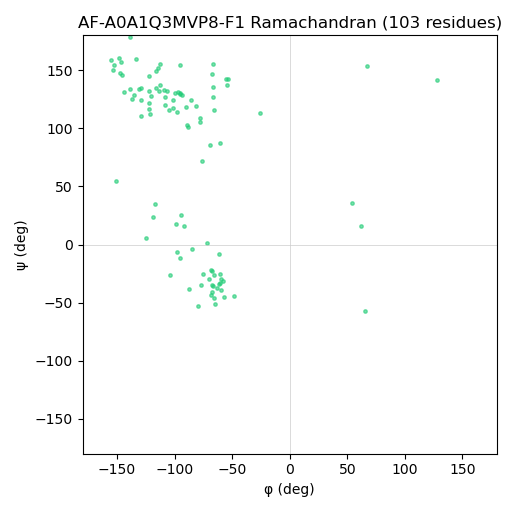 96.62 90 ASP A C 1
ATOM 738 O O . ASP A 1 90 ? 2.478 -5.715 3.039 1.00 96.62 90 ASP A O 1
ATOM 742 N N . ILE A 1 91 ? 4.324 -4.433 2.953 1.00 94.38 91 ILE A N 1
ATOM 743 C CA . ILE A 1 91 ? 4.768 -4.829 1.616 1.00 94.38 91 ILE A CA 1
ATOM 744 C C . ILE A 1 91 ? 5.879 -5.872 1.734 1.00 94.38 91 ILE A C 1
ATOM 746 O O . ILE A 1 91 ? 6.927 -5.621 2.330 1.00 94.38 91 ILE A O 1
ATOM 750 N N . PHE A 1 92 ? 5.669 -7.013 1.089 1.00 92.25 92 PHE A N 1
ATOM 751 C CA . PHE A 1 92 ? 6.625 -8.103 0.948 1.00 92.25 92 PHE A CA 1
ATOM 752 C C . PHE A 1 92 ? 6.972 -8.263 -0.527 1.00 92.25 92 PHE A C 1
ATOM 754 O O . PHE A 1 92 ? 6.087 -8.263 -1.380 1.00 92.25 92 PHE A O 1
ATOM 761 N N . SER A 1 93 ? 8.251 -8.413 -0.846 1.00 85.88 93 SER A N 1
ATOM 762 C CA . SER A 1 93 ? 8.685 -8.650 -2.219 1.00 85.88 93 SER A CA 1
ATOM 763 C C . SER A 1 93 ? 9.924 -9.516 -2.262 1.00 85.88 93 SER A C 1
ATOM 765 O O . SER A 1 93 ? 10.796 -9.399 -1.401 1.00 85.88 93 SER A O 1
ATOM 767 N N . GLU A 1 94 ? 10.029 -10.325 -3.307 1.00 69.31 94 GLU A N 1
ATOM 768 C CA . GLU A 1 94 ? 11.253 -11.048 -3.620 1.00 69.31 94 GLU A CA 1
ATOM 769 C C . GLU A 1 94 ? 12.114 -10.181 -4.547 1.00 69.31 94 GLU A C 1
ATOM 771 O O . GLU A 1 94 ? 11.688 -9.802 -5.636 1.00 69.31 94 GLU A O 1
ATOM 776 N N . GLY A 1 95 ? 13.314 -9.820 -4.087 1.00 60.56 95 GLY A N 1
ATOM 777 C CA . GLY A 1 95 ? 14.275 -9.013 -4.844 1.00 60.56 95 GLY A CA 1
ATOM 778 C C . GLY A 1 95 ? 14.783 -7.792 -4.076 1.00 60.56 95 GLY A C 1
ATOM 779 O O . GLY A 1 95 ? 14.044 -7.123 -3.353 1.00 60.56 95 GLY A O 1
ATOM 780 N N . SER A 1 96 ? 16.072 -7.490 -4.227 1.00 50.47 96 SER A N 1
ATOM 781 C CA . SER A 1 96 ? 16.670 -6.261 -3.712 1.00 50.47 96 SER A CA 1
ATOM 782 C C . SER A 1 96 ? 16.315 -5.091 -4.632 1.00 50.47 96 SER A C 1
ATOM 784 O O . SER A 1 96 ? 16.863 -4.999 -5.729 1.00 50.47 96 SER A O 1
ATOM 786 N N . TRP A 1 97 ? 15.450 -4.167 -4.195 1.00 50.16 97 TRP A N 1
ATOM 787 C CA . TRP A 1 97 ? 15.422 -2.824 -4.787 1.00 50.16 97 TRP A CA 1
ATOM 788 C C . TRP A 1 97 ? 16.710 -2.110 -4.383 1.00 50.16 97 TRP A C 1
ATOM 790 O O . TRP A 1 97 ? 16.758 -1.386 -3.390 1.00 50.16 97 TRP A O 1
ATOM 800 N N . ASN A 1 98 ? 17.777 -2.309 -5.146 1.00 46.25 98 ASN A N 1
ATOM 801 C CA . ASN A 1 98 ? 18.898 -1.393 -5.072 1.00 46.25 98 ASN A CA 1
ATOM 802 C C . ASN A 1 98 ? 18.511 -0.140 -5.863 1.00 46.25 98 ASN A C 1
ATOM 804 O O . ASN A 1 98 ? 18.555 -0.127 -7.087 1.00 46.25 98 ASN A O 1
ATOM 808 N N . GLN A 1 99 ? 18.193 0.950 -5.158 1.00 47.00 99 GLN A N 1
ATOM 809 C CA . GLN A 1 99 ? 18.082 2.285 -5.772 1.00 47.00 99 GLN A CA 1
ATOM 810 C C . GLN A 1 99 ? 19.411 2.761 -6.405 1.00 47.00 99 GLN A C 1
ATOM 812 O O . GLN A 1 99 ? 19.430 3.769 -7.101 1.00 47.00 99 GLN A O 1
ATOM 817 N N . ASN A 1 100 ? 20.504 2.022 -6.174 1.00 40.78 100 ASN A N 1
ATOM 818 C CA . ASN A 1 100 ? 21.848 2.259 -6.691 1.00 40.78 100 ASN A CA 1
ATOM 819 C C . ASN 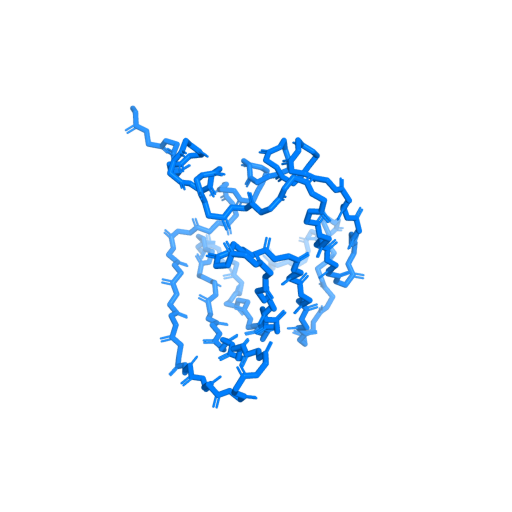A 1 100 ? 22.364 1.104 -7.570 1.00 40.78 100 ASN A C 1
ATOM 821 O O . ASN A 1 100 ? 23.577 0.933 -7.640 1.00 40.78 100 ASN A O 1
ATOM 825 N N . ASP A 1 101 ? 21.509 0.277 -8.184 1.00 41.19 101 ASP A N 1
ATOM 826 C CA . ASP A 1 101 ? 22.0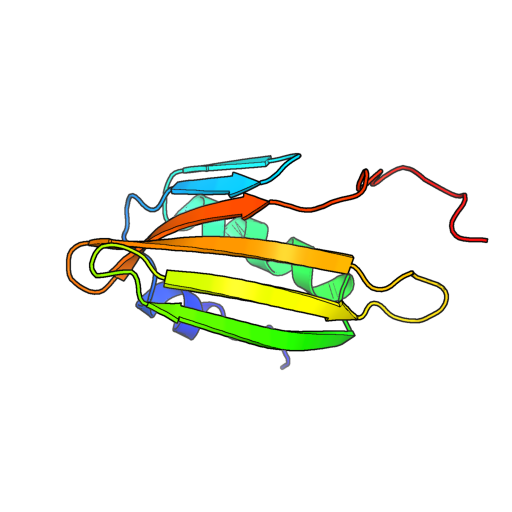00 -0.732 -9.135 1.00 41.19 101 ASP A CA 1
ATOM 827 C C . ASP A 1 101 ? 22.055 -0.151 -10.557 1.00 41.19 101 ASP A C 1
ATOM 829 O O . ASP A 1 101 ? 21.011 -0.022 -11.200 1.00 41.19 101 ASP A O 1
ATOM 833 N N . PRO A 1 102 ? 23.240 0.218 -11.079 1.00 41.41 102 PRO A N 1
ATOM 834 C CA . PRO A 1 102 ? 23.400 0.582 -12.482 1.00 41.41 102 PRO A CA 1
ATOM 835 C C . PRO A 1 102 ? 23.305 -0.635 -13.423 1.00 41.41 102 PRO A C 1
ATOM 837 O O . PRO A 1 102 ? 23.485 -0.469 -14.623 1.00 41.41 102 PRO A O 1
ATOM 840 N N . GLY A 1 103 ? 23.077 -1.847 -12.902 1.00 39.34 103 GLY A N 1
ATOM 841 C CA . GLY A 1 103 ? 23.179 -3.119 -13.618 1.00 39.34 103 GLY A CA 1
ATOM 842 C C . GLY A 1 103 ? 21.875 -3.723 -14.141 1.00 39.34 103 GLY A C 1
ATOM 843 O O . GL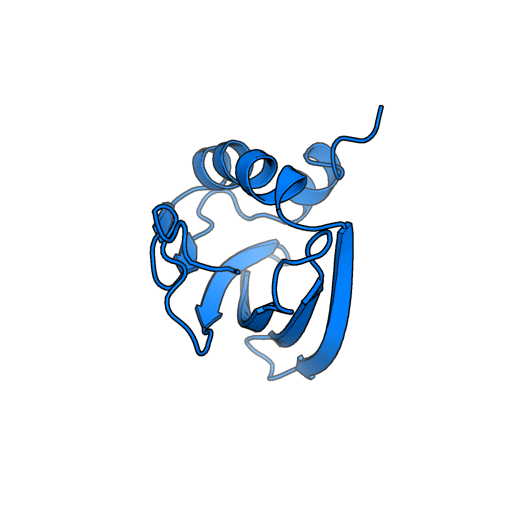Y A 1 103 ? 21.866 -4.905 -14.487 1.00 39.34 103 GLY A O 1
ATOM 844 N N . ALA A 1 104 ? 20.781 -2.963 -14.255 1.00 41.12 104 ALA A N 1
ATOM 845 C CA . ALA A 1 104 ? 19.670 -3.368 -15.122 1.00 41.12 104 ALA A CA 1
ATOM 846 C C . ALA A 1 104 ? 20.043 -3.097 -16.597 1.00 41.12 104 ALA A C 1
ATOM 848 O O . ALA A 1 104 ? 19.504 -2.188 -17.226 1.00 41.12 104 ALA A O 1
ATOM 849 N N . HIS A 1 105 ? 20.960 -3.944 -17.084 1.00 38.84 105 HIS A N 1
ATOM 850 C CA . HIS A 1 105 ? 21.617 -4.012 -18.401 1.00 38.84 105 HIS A CA 1
ATOM 851 C C . HIS A 1 105 ? 22.704 -2.975 -18.710 1.00 38.84 105 HIS A C 1
ATOM 853 O O . HIS A 1 105 ? 22.387 -1.785 -18.918 1.00 38.84 105 HIS A O 1
#

Solvent-accessible surface area (backbone atoms only — not comparable to full-atom values): 6122 Å² total; per-residue (Å²): 142,84,70,81,56,59,73,62,54,54,73,45,47,26,68,75,15,36,41,37,41,94,89,48,76,36,60,28,39,65,54,44,60,68,49,54,65,73,54,53,85,62,39,77,49,77,46,79,77,46,75,47,82,64,92,68,36,36,41,38,34,33,42,37,34,29,66,82,81,46,71,75,44,50,36,38,35,45,36,29,63,50,96,91,15,39,35,32,39,41,43,47,60,83,73,84,85,56,95,80,60,85,71,75,114

Sequence (105 aa):
MNKKDLETIAKYLHDAVHMRGPFLEKKDKTTVLELTPSFFPYYDHFEIKSMTDLQDRVLVEYEIHSPAPTPVFKAISVIRFQDNLISSIDIFSEGSWNQNDPGAH

Nearest PDB structures (foldseek):
  5tph-assembly1_A  TM=9.129E-01  e=6.439E-07  synthetic construct
  5tpj-assembly1_A  TM=8.913E-01  e=6.839E-07  synthetic construct
  5trv-assembly1_A  TM=8.633E-01  e=1.796E-06  synthetic construct
  5u35-assembly1_B  TM=9.166E-01  e=9.157E-06  synthetic construct
  3en8-assembly1_A-2  TM=8.079E-01  e=1.397E-05  Paraburkholderia xenovorans LB400

Mean predicted aligned error: 7.08 Å